Protein AF-A0AAW6YCK7-F1 (afdb_monomer_lite)

Radius of gyration: 13.73 Å; chains: 1; bounding box: 32×24×36 Å

Structure (mmCIF, N/CA/C/O backbone):
data_AF-A0AAW6YCK7-F1
#
_entry.id   AF-A0AAW6YCK7-F1
#
loop_
_atom_site.group_PDB
_atom_site.id
_atom_site.type_symbol
_atom_site.label_atom_id
_atom_site.label_alt_id
_atom_site.label_comp_id
_atom_site.label_asym_id
_atom_site.label_entity_id
_atom_site.label_seq_id
_atom_site.pdbx_PDB_ins_code
_atom_site.Cartn_x
_atom_site.Cartn_y
_atom_site.Cartn_z
_atom_site.occupancy
_atom_site.B_iso_or_equiv
_atom_site.auth_seq_id
_atom_site.auth_comp_id
_atom_site.auth_asym_id
_atom_site.auth_atom_id
_atom_site.pdbx_PDB_model_num
ATOM 1 N N . ARG A 1 1 ? 11.422 -15.352 13.768 1.00 85.06 1 ARG A N 1
ATOM 2 C CA . ARG A 1 1 ? 11.402 -14.064 13.028 1.00 85.06 1 ARG A CA 1
ATOM 3 C C . ARG A 1 1 ? 10.899 -14.376 11.630 1.00 85.06 1 ARG A C 1
ATOM 5 O O . ARG A 1 1 ? 11.269 -15.432 11.136 1.00 85.06 1 ARG A O 1
ATOM 12 N N . VAL A 1 2 ? 10.043 -13.533 11.062 1.00 94.62 2 VAL A N 1
ATOM 13 C CA . VAL A 1 2 ? 9.444 -13.746 9.736 1.00 94.62 2 VAL A CA 1
ATOM 14 C C . VAL A 1 2 ? 9.604 -12.481 8.901 1.00 94.62 2 VAL A C 1
ATOM 16 O O . VAL A 1 2 ? 9.524 -11.377 9.448 1.00 94.62 2 VAL A O 1
ATOM 19 N N . ASP A 1 3 ? 9.849 -12.644 7.605 1.00 94.62 3 ASP A N 1
ATOM 20 C CA . ASP A 1 3 ? 9.883 -11.535 6.651 1.00 94.62 3 ASP A CA 1
ATOM 21 C C . ASP A 1 3 ? 8.467 -11.002 6.381 1.00 94.62 3 ASP A C 1
ATOM 23 O O . ASP A 1 3 ? 7.479 -11.648 6.731 1.00 94.62 3 ASP A O 1
ATOM 27 N N . TYR A 1 4 ? 8.372 -9.810 5.781 1.00 95.31 4 TYR A N 1
ATOM 28 C CA . TYR A 1 4 ? 7.099 -9.137 5.472 1.00 95.31 4 TYR A CA 1
ATOM 29 C C . TYR A 1 4 ? 6.196 -8.940 6.702 1.00 95.31 4 TYR A C 1
ATOM 31 O O . TYR A 1 4 ? 4.982 -9.112 6.643 1.00 95.31 4 TYR A O 1
ATOM 39 N N . SER A 1 5 ? 6.802 -8.565 7.832 1.00 96.88 5 SER A N 1
ATOM 40 C CA . SER A 1 5 ? 6.102 -8.257 9.080 1.00 96.88 5 SER A CA 1
ATOM 41 C C . SER A 1 5 ? 6.480 -6.874 9.611 1.00 96.88 5 SER A C 1
ATOM 43 O O . SER A 1 5 ? 7.567 -6.359 9.344 1.00 96.88 5 SER A O 1
ATOM 45 N N . GLY A 1 6 ? 5.565 -6.250 10.353 1.00 95.19 6 GLY A N 1
ATOM 46 C CA . GLY A 1 6 ? 5.729 -4.908 10.904 1.00 95.19 6 GLY A CA 1
ATOM 47 C C . GLY A 1 6 ? 5.090 -4.787 12.283 1.00 95.19 6 GLY A C 1
ATOM 48 O O . GLY A 1 6 ? 4.245 -5.592 12.664 1.00 95.19 6 GLY A O 1
ATOM 49 N N . ARG A 1 7 ? 5.507 -3.776 13.048 1.00 96.56 7 ARG A N 1
ATOM 50 C CA . ARG A 1 7 ? 4.881 -3.416 14.326 1.00 96.56 7 ARG A CA 1
ATOM 51 C C . ARG A 1 7 ? 4.784 -1.904 14.447 1.00 96.56 7 ARG A C 1
ATOM 53 O O . ARG A 1 7 ? 5.693 -1.192 14.025 1.00 96.56 7 ARG A O 1
ATOM 60 N N . SER A 1 8 ? 3.712 -1.418 15.056 1.00 96.06 8 SER A N 1
ATOM 61 C CA . SER A 1 8 ? 3.533 0.003 15.344 1.00 96.06 8 SER A CA 1
ATOM 62 C C . S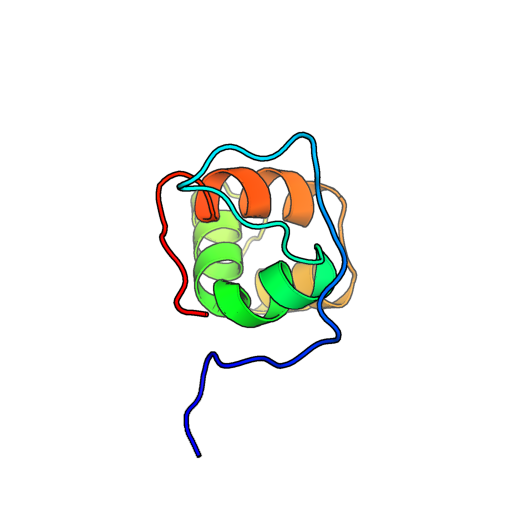ER A 1 8 ? 2.598 0.204 16.532 1.00 96.06 8 SER A C 1
ATOM 64 O O . SER A 1 8 ? 2.075 -0.762 17.087 1.00 96.06 8 SER A O 1
ATOM 66 N N . VAL A 1 9 ? 2.429 1.457 16.941 1.00 97.38 9 VAL A N 1
ATOM 67 C CA . VAL A 1 9 ? 1.477 1.845 17.983 1.00 97.38 9 VA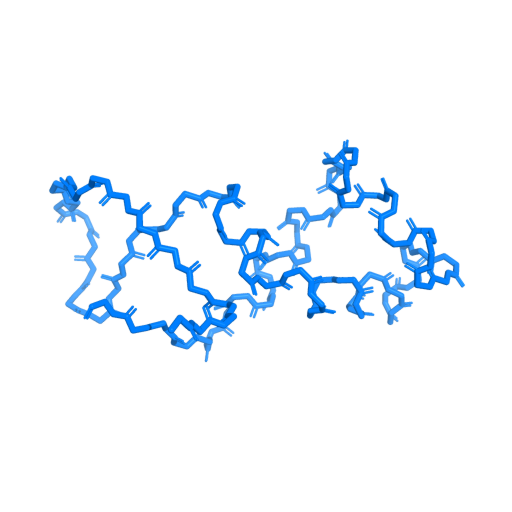L A CA 1
ATOM 68 C C . VAL A 1 9 ? 0.076 1.873 17.379 1.00 97.38 9 VAL A C 1
ATOM 70 O O . VAL A 1 9 ? -0.127 2.431 16.303 1.00 97.38 9 VAL A O 1
ATOM 73 N N . ILE A 1 10 ? -0.888 1.280 18.080 1.00 97.19 10 ILE A N 1
ATOM 74 C CA . ILE A 1 10 ? -2.298 1.309 17.688 1.00 97.19 10 ILE A CA 1
ATOM 75 C C . ILE A 1 10 ? -2.958 2.605 18.170 1.00 97.19 10 ILE A C 1
ATOM 77 O O . ILE A 1 10 ? -2.741 3.044 19.299 1.00 97.19 10 ILE A O 1
ATOM 81 N N . VAL A 1 11 ? -3.767 3.214 17.305 1.00 97.31 11 VAL A N 1
ATOM 82 C CA . VAL A 1 11 ? -4.538 4.435 17.587 1.00 97.31 11 VAL A CA 1
ATOM 83 C C . VAL A 1 11 ? -5.979 4.208 17.136 1.00 97.31 11 VAL A C 1
ATOM 85 O O . VAL A 1 11 ? -6.223 3.479 16.175 1.00 97.31 11 VAL A O 1
ATOM 88 N N . VAL A 1 12 ? -6.941 4.817 17.832 1.00 97.62 12 VAL A N 1
ATOM 89 C CA . VAL A 1 12 ? -8.364 4.704 17.490 1.00 97.62 12 VAL A CA 1
ATOM 90 C C . VAL A 1 12 ? -8.669 5.384 16.146 1.00 97.62 12 VAL A C 1
ATOM 92 O O . VAL A 1 12 ? -8.309 6.539 15.930 1.00 97.62 12 VAL A O 1
ATOM 95 N N . GLY A 1 13 ? -9.336 4.662 15.239 1.00 96.94 13 GLY A N 1
ATOM 96 C CA . GLY A 1 13 ? -9.771 5.149 13.923 1.00 96.94 13 GLY A CA 1
ATOM 97 C C . GLY A 1 13 ? -11.292 5.053 13.767 1.00 96.94 13 GLY A C 1
ATOM 98 O O . GLY A 1 13 ? -11.758 4.115 13.123 1.00 96.94 13 GLY A O 1
ATOM 99 N N . PRO A 1 14 ? -12.080 5.974 14.357 1.00 97.25 14 PRO A N 1
ATOM 100 C CA . PRO A 1 14 ? -13.544 5.861 14.456 1.00 97.25 14 PRO A CA 1
ATOM 101 C C . PRO A 1 14 ? -14.287 5.832 13.108 1.00 97.25 14 PRO A C 1
ATOM 103 O O . PRO A 1 14 ? -15.443 5.430 13.053 1.00 97.25 14 PRO A O 1
ATOM 106 N N . GLN A 1 15 ? -13.639 6.249 12.021 1.00 97.62 15 GLN A N 1
ATOM 107 C CA . GLN A 1 15 ? -14.181 6.273 10.662 1.00 97.62 15 GLN A CA 1
ATOM 108 C C . GLN A 1 15 ? -14.034 4.946 9.892 1.00 97.62 15 GLN A C 1
ATOM 110 O O . GLN A 1 15 ? -14.537 4.834 8.774 1.00 97.62 15 GLN A O 1
ATOM 115 N N . LEU A 1 16 ? -13.301 3.969 10.435 1.00 97.38 16 LEU A N 1
ATOM 116 C CA . LEU A 1 16 ? -13.024 2.695 9.765 1.00 97.38 16 LEU A CA 1
ATOM 117 C C . LEU A 1 16 ? -14.181 1.704 9.941 1.00 97.38 16 LEU A C 1
ATOM 119 O O . LEU A 1 16 ? -14.806 1.631 10.999 1.00 97.38 16 LEU A O 1
ATOM 123 N N . LYS A 1 17 ? -14.448 0.900 8.907 1.00 97.38 17 LYS A N 1
ATOM 124 C CA . LYS A 1 17 ? -15.392 -0.227 8.999 1.00 97.38 17 LYS A CA 1
ATOM 125 C C . LYS A 1 17 ? -14.752 -1.404 9.745 1.00 97.38 17 LYS A C 1
ATOM 127 O O . LYS A 1 17 ? -13.534 -1.514 9.802 1.00 97.38 17 LYS A O 1
ATOM 132 N N . LEU A 1 18 ? -15.572 -2.343 10.226 1.00 97.12 18 LEU A N 1
ATOM 133 C CA . LEU A 1 18 ? -15.111 -3.514 10.993 1.00 97.12 18 LEU A CA 1
ATOM 134 C C . LEU A 1 18 ? -14.034 -4.354 10.276 1.00 97.12 18 LEU A C 1
ATOM 136 O O . LEU A 1 18 ? -13.170 -4.927 10.923 1.00 97.12 18 LEU A O 1
ATOM 140 N N . HIS A 1 19 ? -14.081 -4.425 8.945 1.00 95.94 19 HIS A N 1
ATOM 141 C CA . HIS A 1 19 ? -13.137 -5.184 8.115 1.00 95.94 19 HIS A CA 1
ATOM 142 C C . HIS A 1 19 ? -11.948 -4.343 7.616 1.00 95.94 19 HIS A C 1
ATOM 144 O O . HIS A 1 19 ? -11.245 -4.763 6.700 1.00 95.94 19 HIS A O 1
ATOM 150 N N . GLN A 1 20 ? -11.755 -3.131 8.142 1.00 96.50 20 GLN A N 1
ATOM 151 C CA . GLN A 1 20 ? -10.714 -2.205 7.700 1.00 96.50 20 GLN A CA 1
ATOM 152 C C . GLN A 1 20 ? -9.746 -1.884 8.836 1.00 96.50 20 GLN A C 1
ATOM 154 O O . GLN A 1 20 ? -10.135 -1.748 9.994 1.00 96.50 20 GLN A O 1
ATOM 159 N N . CYS A 1 21 ? -8.484 -1.668 8.478 1.00 96.62 21 CYS A N 1
ATOM 160 C CA . CYS A 1 21 ? -7.472 -1.126 9.373 1.00 96.62 21 CYS A CA 1
ATOM 161 C C . CYS A 1 21 ? -6.678 -0.017 8.677 1.00 96.62 21 CYS A C 1
ATOM 163 O O . CYS A 1 21 ? -6.446 -0.064 7.469 1.00 96.62 21 CYS A O 1
ATOM 165 N N . GLY A 1 22 ? -6.232 0.974 9.447 1.00 95.81 22 GLY A N 1
ATOM 166 C CA . GLY A 1 22 ? -5.316 1.999 8.955 1.00 95.81 22 GLY A CA 1
ATOM 167 C C . GLY A 1 22 ? -3.870 1.514 9.021 1.00 95.81 22 GLY A C 1
ATOM 168 O O . GLY A 1 22 ? -3.416 1.082 10.078 1.00 95.81 22 GLY A O 1
ATOM 169 N N . LEU A 1 23 ? -3.135 1.633 7.915 1.00 96.06 23 LEU A N 1
ATOM 170 C CA . LEU A 1 23 ? -1.710 1.317 7.852 1.00 96.06 23 LEU A CA 1
ATOM 171 C C . LEU A 1 23 ? -0.916 2.557 7.400 1.00 96.06 23 LEU A C 1
ATOM 173 O O . LEU A 1 23 ? -1.253 3.156 6.376 1.00 96.06 23 LEU A O 1
ATOM 177 N N . PRO A 1 24 ? 0.147 2.967 8.117 1.00 96.19 24 PRO A N 1
ATOM 178 C CA . PRO A 1 24 ? 1.026 4.041 7.666 1.00 96.19 24 PRO A CA 1
ATOM 179 C C . PRO A 1 24 ? 1.614 3.757 6.278 1.00 96.19 24 PRO A C 1
ATOM 181 O O . PRO A 1 24 ? 2.170 2.683 6.048 1.00 96.19 24 PRO A O 1
ATOM 184 N N . LYS A 1 25 ? 1.566 4.745 5.372 1.00 94.31 25 LYS A N 1
ATOM 185 C CA . LYS A 1 25 ? 2.002 4.592 3.967 1.00 94.31 25 LYS A CA 1
ATOM 186 C C . LYS A 1 25 ? 3.424 4.043 3.819 1.00 94.31 25 LYS A C 1
ATOM 188 O O . LYS A 1 25 ? 3.674 3.208 2.960 1.00 94.31 25 LYS A O 1
ATOM 193 N N . GLN A 1 26 ? 4.354 4.479 4.671 1.00 93.88 26 GLN A N 1
ATOM 194 C CA . GLN A 1 26 ? 5.738 3.989 4.651 1.00 93.88 26 GLN A CA 1
ATOM 195 C C . GLN A 1 26 ? 5.840 2.507 5.032 1.00 93.88 26 GLN A C 1
ATOM 197 O O . GLN A 1 26 ? 6.621 1.771 4.438 1.00 93.88 26 GLN A O 1
ATOM 202 N N . MET A 1 27 ? 5.031 2.059 5.995 1.00 95.94 27 MET A N 1
ATOM 203 C CA . MET A 1 27 ? 5.005 0.657 6.410 1.00 95.94 27 MET A CA 1
ATOM 204 C C . MET A 1 27 ? 4.371 -0.216 5.330 1.00 95.94 27 MET A C 1
ATOM 206 O O . MET A 1 27 ? 4.923 -1.259 4.999 1.00 95.94 27 MET A O 1
ATOM 210 N N . ALA A 1 28 ? 3.269 0.247 4.730 1.00 96.50 28 ALA A N 1
ATOM 211 C CA . ALA A 1 28 ? 2.667 -0.404 3.571 1.00 96.50 28 ALA A CA 1
ATOM 212 C C . ALA A 1 28 ? 3.689 -0.556 2.433 1.00 96.50 28 ALA A C 1
ATOM 214 O O . ALA A 1 28 ? 3.855 -1.643 1.889 1.00 96.50 28 ALA A O 1
ATOM 215 N N . LEU A 1 29 ? 4.449 0.497 2.124 1.00 96.19 29 LEU A N 1
ATOM 216 C CA . LEU A 1 29 ? 5.447 0.443 1.060 1.00 96.19 29 LEU A CA 1
ATOM 217 C C . LEU A 1 29 ? 6.544 -0.603 1.309 1.00 96.19 29 LEU A C 1
ATOM 219 O O . LEU A 1 29 ? 6.944 -1.286 0.370 1.00 96.19 29 LEU A O 1
ATOM 223 N N . GLU A 1 30 ? 7.024 -0.754 2.545 1.00 95.44 30 GLU A N 1
ATOM 224 C CA . GLU A 1 30 ? 8.035 -1.771 2.865 1.00 95.44 30 GLU A CA 1
ATOM 225 C C . GLU A 1 30 ? 7.459 -3.195 2.878 1.00 95.44 30 GLU A C 1
ATOM 227 O O . GLU A 1 30 ? 8.099 -4.108 2.357 1.00 95.44 30 GLU A O 1
ATOM 232 N N . LEU A 1 31 ? 6.238 -3.393 3.387 1.00 96.62 31 LEU A N 1
ATOM 233 C CA . LEU A 1 31 ? 5.575 -4.705 3.377 1.00 96.62 31 LEU A CA 1
ATOM 234 C C . LEU A 1 31 ? 5.264 -5.183 1.951 1.00 96.62 31 LEU A C 1
ATOM 236 O O . LEU A 1 31 ? 5.467 -6.352 1.629 1.00 96.62 31 LEU A O 1
ATOM 240 N N . PHE A 1 32 ? 4.829 -4.272 1.078 1.00 97.00 32 PHE A N 1
ATOM 241 C CA . PHE A 1 32 ? 4.419 -4.579 -0.295 1.00 97.00 32 PHE A CA 1
ATOM 242 C C . PHE A 1 32 ? 5.503 -4.286 -1.343 1.00 97.00 32 PHE A C 1
ATOM 244 O O . PHE A 1 32 ? 5.255 -4.372 -2.547 1.00 97.00 32 PHE A O 1
ATOM 251 N N . LYS A 1 33 ? 6.732 -3.987 -0.913 1.00 95.69 33 LYS A N 1
ATOM 252 C CA . LYS A 1 33 ? 7.860 -3.597 -1.770 1.00 95.69 33 LYS A CA 1
ATOM 253 C C . LYS A 1 33 ? 8.065 -4.463 -3.022 1.00 95.69 33 LYS A C 1
ATOM 255 O O . LYS A 1 33 ? 8.175 -3.880 -4.103 1.00 95.69 33 LYS A O 1
ATOM 260 N N . PRO A 1 34 ? 8.098 -5.813 -2.953 1.00 96.50 34 PRO A N 1
ATOM 261 C CA . PRO A 1 34 ? 8.284 -6.625 -4.157 1.00 96.50 34 PRO A CA 1
ATOM 262 C C . PRO A 1 34 ? 7.114 -6.498 -5.144 1.00 96.50 34 PRO A C 1
ATOM 264 O O . PRO A 1 34 ? 7.341 -6.461 -6.354 1.00 96.50 34 PRO A O 1
ATOM 267 N N . PHE A 1 35 ? 5.883 -6.372 -4.644 1.00 96.75 35 PHE A N 1
ATOM 268 C CA . PHE A 1 35 ? 4.680 -6.221 -5.465 1.00 96.75 35 PHE A CA 1
ATOM 269 C C . PHE A 1 35 ? 4.655 -4.862 -6.167 1.00 96.75 35 PHE A C 1
ATOM 271 O O . PHE A 1 35 ? 4.461 -4.798 -7.379 1.00 96.75 35 PHE A O 1
ATOM 278 N N . VAL A 1 36 ? 4.967 -3.789 -5.434 1.00 97.00 36 VAL A N 1
ATOM 279 C CA . VAL A 1 36 ? 5.077 -2.429 -5.982 1.00 97.00 36 VAL A CA 1
ATOM 280 C C . VAL A 1 36 ? 6.171 -2.357 -7.048 1.00 97.00 36 VAL A C 1
ATOM 282 O O . VAL A 1 36 ? 5.956 -1.814 -8.128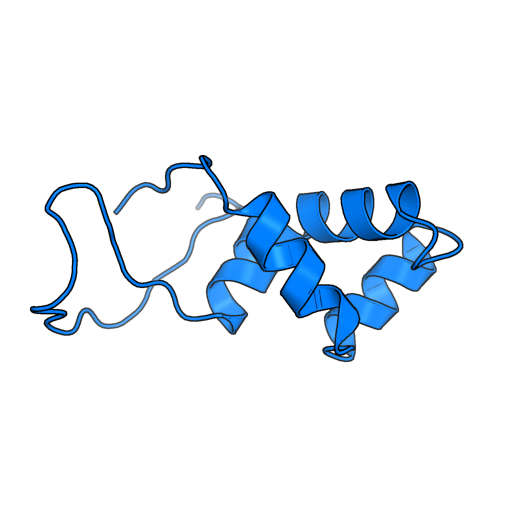 1.00 97.00 36 VAL A O 1
ATOM 285 N N . MET A 1 37 ? 7.343 -2.945 -6.789 1.00 97.06 37 MET A N 1
ATOM 286 C CA . MET A 1 37 ? 8.441 -2.967 -7.760 1.00 97.06 37 MET A CA 1
ATOM 287 C C . MET A 1 37 ? 8.077 -3.720 -9.040 1.00 97.06 37 MET A C 1
ATOM 289 O O . MET A 1 37 ? 8.424 -3.256 -10.125 1.00 97.06 37 MET A O 1
ATOM 293 N N . LYS A 1 38 ? 7.386 -4.859 -8.924 1.00 96.69 38 LYS A N 1
ATOM 294 C CA . LYS A 1 38 ? 6.887 -5.611 -10.080 1.00 96.69 38 LYS A CA 1
ATOM 295 C C . LYS A 1 38 ? 5.884 -4.773 -10.874 1.00 96.69 38 LYS A C 1
ATOM 297 O O . LYS A 1 38 ? 6.070 -4.579 -12.072 1.00 96.69 38 LYS A O 1
ATOM 302 N N . ARG A 1 39 ? 4.898 -4.186 -10.192 1.00 96.12 39 ARG A N 1
ATOM 303 C CA . ARG A 1 39 ? 3.841 -3.398 -10.832 1.00 96.12 39 ARG A CA 1
ATOM 304 C C . ARG A 1 39 ? 4.371 -2.138 -11.525 1.00 96.12 39 ARG A C 1
ATOM 306 O O . ARG A 1 39 ? 3.923 -1.814 -12.619 1.00 96.12 39 ARG A O 1
ATOM 313 N N . LEU A 1 40 ? 5.386 -1.478 -10.961 1.00 96.25 40 LEU A N 1
ATOM 314 C CA . LEU A 1 40 ? 6.077 -0.349 -11.605 1.00 96.25 40 LEU A CA 1
ATOM 315 C C . LEU A 1 40 ? 6.748 -0.726 -12.934 1.00 96.25 40 LEU A C 1
ATOM 317 O O . LEU A 1 40 ? 6.823 0.111 -13.835 1.00 96.25 40 LEU A O 1
ATOM 321 N N . VAL A 1 41 ? 7.266 -1.951 -13.049 1.00 96.75 41 VAL A N 1
ATOM 322 C CA . VAL A 1 41 ? 7.841 -2.453 -14.305 1.00 96.75 41 VAL A CA 1
ATOM 323 C C . VAL A 1 41 ? 6.726 -2.815 -15.286 1.00 96.75 41 VAL A C 1
ATOM 325 O O . VAL A 1 41 ? 6.796 -2.402 -16.439 1.00 96.75 41 VAL A O 1
ATOM 328 N N . ASP A 1 42 ? 5.671 -3.492 -14.825 1.00 96.19 42 ASP A N 1
ATOM 329 C CA . ASP A 1 42 ? 4.526 -3.884 -15.664 1.00 96.19 42 ASP A CA 1
ATOM 330 C C . ASP A 1 42 ? 3.822 -2.668 -16.299 1.00 96.19 42 ASP A C 1
ATOM 332 O O . ASP A 1 42 ? 3.393 -2.717 -17.451 1.00 96.19 42 ASP A O 1
ATOM 336 N N . LEU A 1 43 ? 3.739 -1.553 -15.566 1.00 95.06 43 LEU A N 1
ATOM 337 C CA . LEU A 1 43 ? 3.158 -0.288 -16.032 1.00 95.06 43 LEU A CA 1
ATOM 338 C C . LEU A 1 43 ? 4.139 0.586 -16.836 1.00 95.06 43 LEU A C 1
ATOM 340 O O . LEU A 1 43 ? 3.809 1.716 -17.192 1.00 95.06 43 LEU A O 1
ATOM 344 N N . ASN A 1 44 ? 5.353 0.100 -17.120 1.00 94.56 44 ASN A N 1
ATOM 345 C CA . ASN A 1 44 ? 6.426 0.843 -17.793 1.00 94.56 44 ASN A CA 1
ATOM 346 C C . ASN A 1 44 ? 6.849 2.152 -17.092 1.00 94.56 44 ASN A C 1
ATOM 348 O O . ASN A 1 44 ? 7.517 2.996 -17.692 1.00 94.56 44 ASN A O 1
ATOM 352 N N . HIS A 1 45 ? 6.531 2.326 -15.804 1.00 93.75 45 HIS A N 1
ATOM 353 C CA . HIS A 1 45 ? 7.058 3.435 -15.001 1.00 93.75 45 HIS A CA 1
ATOM 354 C C . HIS A 1 45 ? 8.552 3.261 -14.707 1.00 93.75 45 HIS A C 1
ATOM 356 O O . HIS A 1 45 ? 9.280 4.245 -14.561 1.00 93.75 45 HIS A O 1
ATOM 362 N N . ALA A 1 46 ? 9.020 2.012 -14.648 1.00 95.75 46 ALA A N 1
ATOM 363 C CA . ALA A 1 46 ? 10.421 1.660 -14.501 1.00 95.75 46 ALA A CA 1
ATOM 364 C C . ALA A 1 46 ? 10.883 0.750 -15.645 1.00 95.75 46 ALA A C 1
ATOM 366 O O . ALA A 1 46 ? 10.254 -0.255 -15.945 1.00 95.75 46 ALA A O 1
ATOM 367 N N . GLN A 1 47 ? 12.050 1.045 -16.224 1.00 93.69 47 GLN A N 1
ATOM 368 C CA . GLN A 1 47 ? 12.628 0.245 -17.316 1.00 93.69 47 GLN A CA 1
ATOM 369 C C . GLN A 1 47 ? 13.020 -1.184 -16.900 1.00 93.69 47 GLN A C 1
ATOM 371 O O . GLN A 1 47 ? 13.127 -2.071 -17.738 1.00 93.69 47 GLN A O 1
ATOM 376 N N . ASN A 1 48 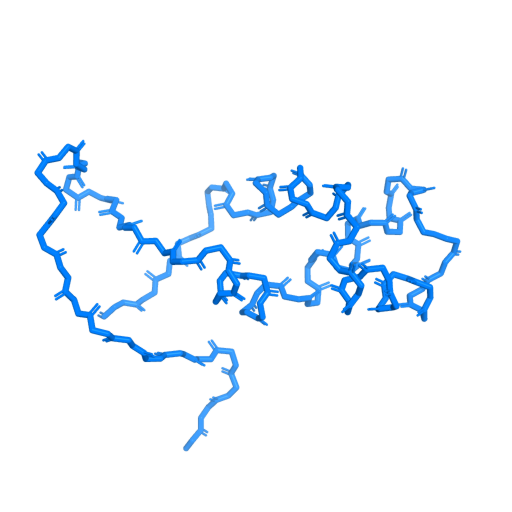? 13.330 -1.402 -15.620 1.00 94.81 48 ASN A N 1
ATOM 377 C CA . ASN A 1 48 ? 13.704 -2.703 -15.070 1.00 94.81 48 ASN A CA 1
ATOM 378 C C . ASN A 1 48 ? 13.577 -2.702 -13.540 1.00 94.81 48 ASN A C 1
ATOM 380 O O . ASN A 1 48 ? 13.429 -1.652 -12.908 1.00 94.81 48 ASN A O 1
ATOM 384 N N . ILE A 1 49 ? 13.726 -3.883 -12.934 1.00 95.19 49 ILE A N 1
ATOM 385 C CA . ILE A 1 49 ? 13.569 -4.075 -11.487 1.00 95.19 49 ILE A CA 1
ATOM 386 C C . ILE A 1 49 ? 14.571 -3.260 -10.648 1.00 95.19 49 ILE A C 1
ATOM 388 O O . ILE A 1 49 ? 14.235 -2.784 -9.564 1.00 95.19 49 ILE A O 1
ATOM 392 N N . LYS A 1 50 ? 15.797 -3.037 -11.149 1.00 95.94 50 LYS A N 1
ATOM 393 C CA . LYS A 1 50 ? 16.811 -2.219 -10.456 1.00 95.94 50 LYS A CA 1
ATOM 394 C C . LYS A 1 50 ? 16.405 -0.745 -10.431 1.00 95.94 50 LYS A C 1
ATOM 396 O O . LYS A 1 50 ? 16.592 -0.077 -9.416 1.00 95.94 50 LYS A O 1
ATOM 401 N N . SER A 1 51 ? 15.847 -0.244 -11.532 1.00 95.94 51 SER A N 1
ATOM 402 C CA . SER A 1 51 ? 15.303 1.112 -11.613 1.00 95.94 51 SER A CA 1
ATOM 403 C C . SER A 1 51 ? 14.081 1.269 -10.705 1.00 95.94 51 SER A C 1
ATOM 405 O O . SER A 1 51 ? 14.027 2.218 -9.925 1.00 95.94 51 SER A O 1
ATOM 407 N N . ALA A 1 52 ? 13.172 0.285 -10.703 1.00 96.44 52 ALA A N 1
ATOM 408 C CA . ALA A 1 52 ? 12.004 0.269 -9.821 1.00 96.44 52 ALA A CA 1
ATOM 409 C C . ALA A 1 52 ? 12.409 0.343 -8.341 1.00 96.44 52 ALA A C 1
ATOM 411 O O . ALA A 1 52 ? 11.882 1.169 -7.598 1.00 96.44 52 ALA A O 1
ATOM 412 N N . LYS A 1 53 ? 13.426 -0.431 -7.930 1.00 96.19 53 LYS A N 1
ATOM 413 C CA . LYS A 1 53 ? 13.986 -0.362 -6.570 1.00 96.19 53 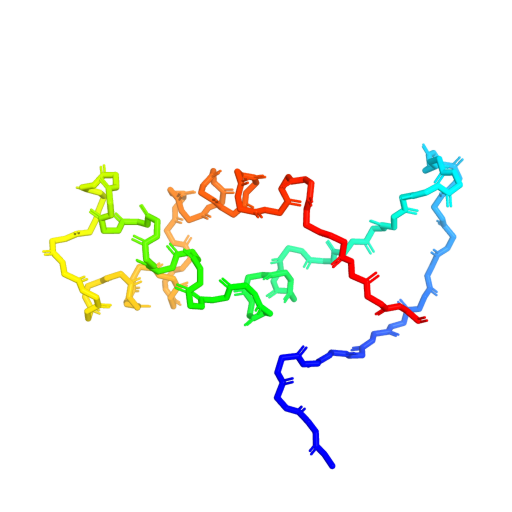LYS A CA 1
ATOM 414 C C . LYS A 1 53 ? 14.433 1.059 -6.204 1.00 96.19 53 LYS A C 1
ATOM 416 O O . LYS A 1 53 ? 14.057 1.566 -5.153 1.00 96.19 53 LYS A O 1
ATOM 421 N N . ARG A 1 54 ? 15.176 1.729 -7.095 1.00 96.12 54 ARG A N 1
ATOM 422 C CA . ARG A 1 54 ? 15.626 3.119 -6.885 1.00 96.12 54 ARG A CA 1
ATOM 423 C C . ARG A 1 54 ? 14.464 4.112 -6.834 1.00 9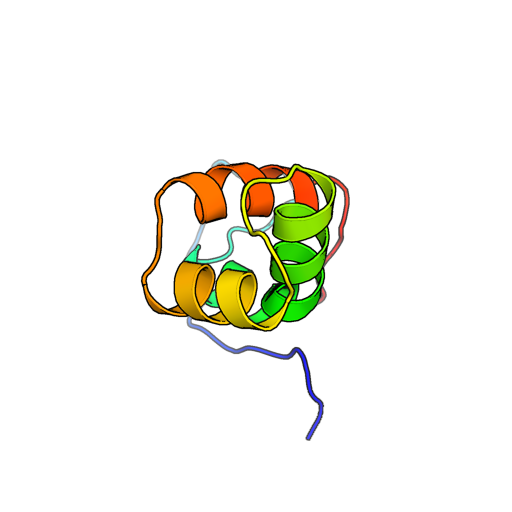6.12 54 ARG A C 1
ATOM 425 O O . ARG A 1 54 ? 14.560 5.109 -6.126 1.00 96.12 54 ARG A O 1
ATOM 432 N N . MET A 1 55 ? 13.395 3.889 -7.600 1.00 95.25 55 MET A N 1
ATOM 433 C CA . MET A 1 55 ? 12.202 4.745 -7.561 1.00 95.25 55 MET A CA 1
ATOM 434 C C . MET A 1 55 ? 11.479 4.639 -6.220 1.00 95.25 55 MET A C 1
ATOM 436 O O . MET A 1 55 ? 11.103 5.671 -5.664 1.00 95.25 55 MET A O 1
ATOM 440 N N . VAL A 1 56 ? 11.352 3.417 -5.693 1.00 95.62 56 VAL A N 1
ATOM 441 C CA . VAL A 1 56 ? 10.772 3.146 -4.371 1.00 95.62 56 VAL A CA 1
ATOM 442 C C . VAL A 1 56 ? 11.616 3.781 -3.262 1.00 95.62 56 VAL A C 1
ATOM 444 O O . VAL A 1 56 ? 11.078 4.520 -2.447 1.00 95.62 56 VAL A O 1
ATOM 447 N N . GLU A 1 57 ? 12.940 3.592 -3.276 1.00 94.12 57 GLU A N 1
ATOM 448 C CA . GLU A 1 57 ? 13.862 4.187 -2.286 1.00 94.12 57 GLU A CA 1
ATOM 449 C C . GLU A 1 57 ? 13.859 5.725 -2.296 1.00 94.12 57 GLU A C 1
ATOM 451 O O . GLU A 1 57 ? 14.131 6.360 -1.281 1.00 94.12 57 GLU A O 1
ATOM 456 N N . ARG A 1 58 ? 13.550 6.337 -3.446 1.00 95.25 58 ARG A N 1
ATOM 457 C CA . ARG A 1 58 ? 13.443 7.796 -3.606 1.00 95.25 58 ARG A CA 1
ATOM 458 C C . ARG A 1 58 ? 12.027 8.333 -3.397 1.00 95.25 58 ARG A C 1
ATOM 460 O O . ARG A 1 58 ? 11.822 9.521 -3.632 1.00 95.25 58 ARG A O 1
ATOM 467 N N . PHE A 1 59 ? 11.065 7.488 -3.020 1.00 93.06 59 PHE A N 1
ATOM 468 C CA . PHE A 1 59 ? 9.662 7.866 -2.811 1.00 93.06 59 PHE A CA 1
ATOM 469 C C . PHE A 1 59 ? 9.071 8.674 -3.978 1.00 93.06 59 PHE A C 1
ATOM 471 O O . PHE A 1 59 ? 8.407 9.695 -3.784 1.00 93.06 59 PHE A O 1
ATOM 478 N N . ARG A 1 60 ? 9.354 8.245 -5.216 1.00 94.19 60 ARG A N 1
ATOM 479 C CA . ARG A 1 60 ? 8.817 8.908 -6.413 1.00 94.19 60 ARG A CA 1
ATOM 480 C C . ARG A 1 60 ? 7.278 8.923 -6.369 1.00 94.19 60 ARG A C 1
ATOM 482 O O . ARG A 1 60 ? 6.707 7.921 -5.953 1.00 94.19 60 ARG A O 1
ATOM 489 N N . PRO A 1 61 ? 6.601 9.992 -6.828 1.00 94.56 61 PRO A N 1
ATOM 490 C CA . PRO A 1 61 ? 5.144 10.113 -6.717 1.00 94.56 61 PRO A CA 1
ATOM 491 C C . PRO A 1 61 ? 4.361 8.910 -7.261 1.00 94.56 61 PRO A C 1
ATOM 493 O O . PRO A 1 61 ? 3.449 8.436 -6.597 1.00 94.56 61 PRO A O 1
ATOM 496 N N . GLN A 1 62 ? 4.804 8.348 -8.391 1.00 92.56 62 GLN A N 1
ATOM 497 C CA . GLN A 1 62 ? 4.170 7.200 -9.054 1.00 92.56 62 GLN A CA 1
ATOM 498 C C . GLN A 1 62 ? 4.106 5.945 -8.169 1.00 92.56 62 GLN A C 1
ATOM 500 O O . GLN A 1 62 ? 3.283 5.065 -8.383 1.00 92.56 62 GLN A O 1
ATOM 505 N N . VAL A 1 63 ? 4.994 5.838 -7.177 1.00 95.94 63 VAL A N 1
ATOM 506 C CA . VAL A 1 63 ? 5.028 4.710 -6.240 1.00 95.94 63 VAL A CA 1
ATOM 507 C C . VAL A 1 63 ? 3.758 4.671 -5.392 1.00 95.94 63 VAL A C 1
ATOM 509 O O . VAL A 1 63 ? 3.311 3.586 -5.036 1.00 95.94 63 VAL A O 1
ATOM 512 N N . TRP A 1 64 ? 3.177 5.829 -5.067 1.00 95.94 64 TRP A N 1
ATOM 513 C CA . TRP A 1 64 ? 1.995 5.909 -4.211 1.00 95.94 64 TRP A CA 1
ATOM 514 C C . TRP A 1 64 ? 0.733 5.444 -4.929 1.00 95.94 64 TRP A C 1
ATOM 516 O O . TRP A 1 64 ? -0.036 4.694 -4.336 1.00 95.94 64 TRP A O 1
ATOM 526 N N . ASP A 1 65 ? 0.582 5.809 -6.201 1.00 94.50 65 ASP A N 1
ATOM 527 C CA . ASP A 1 65 ? -0.546 5.375 -7.031 1.00 94.50 65 ASP A CA 1
ATOM 528 C C . ASP A 1 65 ? -0.507 3.850 -7.228 1.00 94.50 65 ASP A C 1
ATOM 530 O O . ASP A 1 65 ? -1.496 3.148 -7.027 1.00 94.50 65 ASP A O 1
ATOM 534 N N . VAL A 1 66 ? 0.684 3.314 -7.522 1.00 96.19 66 VAL A N 1
ATOM 535 C CA . VAL A 1 66 ? 0.900 1.864 -7.633 1.00 96.19 66 VAL A CA 1
ATOM 536 C C . VAL A 1 66 ? 0.673 1.151 -6.299 1.00 96.19 66 VAL A C 1
ATOM 538 O O . VAL A 1 66 ? 0.143 0.042 -6.276 1.00 96.19 66 VAL A O 1
ATOM 541 N N . LEU A 1 67 ? 1.075 1.753 -5.177 1.00 96.62 67 LEU A N 1
ATOM 542 C CA . LEU A 1 67 ? 0.855 1.164 -3.858 1.00 96.62 67 LEU A CA 1
ATOM 543 C C . LEU A 1 67 ? -0.640 1.035 -3.552 1.00 96.62 67 LEU A C 1
ATOM 545 O O . LEU A 1 67 ? -1.041 0.001 -3.031 1.00 96.62 67 LEU A O 1
ATOM 549 N N . GLU A 1 68 ? -1.449 2.042 -3.885 1.00 95.31 68 GLU A N 1
ATOM 550 C CA . GLU A 1 68 ? -2.903 2.015 -3.681 1.00 95.31 68 GLU A CA 1
ATOM 551 C C . GLU A 1 68 ? -3.582 0.905 -4.499 1.00 95.31 68 GLU A C 1
ATOM 553 O O . GLU A 1 68 ? -4.425 0.170 -3.979 1.00 95.31 68 GLU A O 1
ATOM 558 N N . GLU A 1 69 ? -3.140 0.701 -5.740 1.00 95.12 69 GLU A N 1
ATOM 559 C CA . GLU A 1 69 ? -3.597 -0.421 -6.564 1.00 95.12 69 GLU A CA 1
ATOM 560 C C . GLU A 1 69 ? -3.220 -1.772 -5.932 1.00 95.12 69 GLU A C 1
ATOM 562 O O . GLU A 1 69 ? -4.055 -2.665 -5.814 1.00 95.12 69 GLU A O 1
ATOM 567 N N . VAL A 1 70 ? -1.972 -1.914 -5.473 1.00 95.56 70 VAL A N 1
ATOM 568 C CA . VAL A 1 70 ? -1.451 -3.172 -4.915 1.00 95.56 70 VAL A CA 1
ATOM 569 C C . VAL A 1 70 ? -2.120 -3.557 -3.596 1.00 95.56 70 VAL A C 1
ATOM 571 O O . VAL A 1 70 ? -2.311 -4.743 -3.350 1.00 95.56 70 VAL A O 1
ATOM 574 N N . ILE A 1 71 ? -2.468 -2.600 -2.733 1.00 95.44 71 ILE A N 1
ATOM 575 C CA . ILE A 1 71 ? -3.116 -2.909 -1.444 1.00 95.44 71 ILE A CA 1
ATOM 576 C C . ILE A 1 71 ? -4.613 -3.205 -1.584 1.00 95.44 71 ILE A C 1
ATOM 578 O O . ILE A 1 71 ? -5.227 -3.718 -0.647 1.00 95.44 71 ILE A O 1
ATOM 582 N N . THR A 1 72 ? -5.215 -2.877 -2.728 1.00 94.50 72 THR A N 1
ATOM 583 C CA . THR A 1 72 ? -6.637 -3.131 -2.960 1.00 94.50 72 THR A CA 1
ATOM 584 C C . THR A 1 72 ? -6.898 -4.640 -2.920 1.00 94.50 72 THR A C 1
ATOM 586 O O . THR A 1 72 ? -6.193 -5.420 -3.555 1.00 94.50 72 THR A O 1
ATOM 589 N N . GLU A 1 73 ? -7.875 -5.048 -2.103 1.00 92.25 73 GLU A N 1
ATOM 590 C CA . GLU A 1 73 ? -8.262 -6.452 -1.865 1.00 92.25 73 GLU A CA 1
ATOM 591 C C . GLU A 1 73 ? -7.140 -7.386 -1.357 1.00 92.25 73 GLU A C 1
ATOM 593 O O . GLU A 1 73 ? -7.290 -8.606 -1.381 1.00 92.25 73 GLU A O 1
ATOM 598 N N . HIS A 1 74 ? -6.046 -6.837 -0.815 1.00 95.25 74 HIS A N 1
ATOM 599 C CA . HIS A 1 74 ? -4.970 -7.615 -0.191 1.00 95.25 74 HIS A CA 1
ATOM 600 C C . HIS A 1 74 ? -5.039 -7.517 1.343 1.00 95.25 74 HIS A C 1
ATOM 602 O O . HIS A 1 74 ? -4.579 -6.526 1.918 1.00 95.25 74 HIS A O 1
ATOM 608 N N . PRO A 1 75 ? -5.614 -8.520 2.037 1.00 96.19 75 PRO A N 1
ATOM 609 C CA . PRO A 1 75 ? -5.764 -8.471 3.486 1.00 96.19 75 PRO A CA 1
ATOM 610 C C . PRO A 1 75 ? -4.413 -8.558 4.207 1.00 96.19 75 PRO A C 1
ATOM 612 O O . PRO A 1 75 ? -3.469 -9.198 3.742 1.00 96.19 75 PRO A O 1
ATOM 615 N N . VAL A 1 76 ? -4.355 -7.950 5.392 1.00 96.75 76 VAL A N 1
ATOM 616 C CA . VAL A 1 76 ? -3.220 -8.025 6.322 1.00 96.75 76 VAL A CA 1
ATOM 617 C C . VAL A 1 76 ? -3.656 -8.670 7.636 1.00 96.75 76 VAL A C 1
ATOM 619 O O . VAL A 1 76 ? -4.837 -8.651 7.981 1.00 96.75 76 VAL A O 1
ATOM 622 N N . LEU A 1 77 ? -2.699 -9.239 8.369 1.00 96.69 77 LEU A N 1
ATOM 623 C CA . LEU A 1 77 ? -2.928 -9.822 9.692 1.00 96.69 77 LEU A CA 1
ATOM 624 C C . LEU A 1 77 ? -2.463 -8.840 10.774 1.00 96.69 77 LEU A C 1
ATOM 626 O O . LEU A 1 77 ? -1.358 -8.300 10.674 1.00 96.69 77 LEU A O 1
ATOM 630 N N . LEU A 1 78 ? -3.309 -8.629 11.785 1.00 94.06 78 LEU A N 1
ATOM 631 C CA . LEU A 1 78 ? -3.044 -7.811 12.973 1.00 94.06 78 LEU A CA 1
ATOM 632 C C . LEU A 1 78 ? -3.072 -8.668 14.238 1.00 94.06 78 LEU A C 1
ATOM 634 O O . LEU A 1 78 ? -3.919 -9.587 14.296 1.00 94.06 78 LEU A O 1
#

Organism: Neisseria subflava (NCBI:txid28449)

pLDDT: mean 95.64, std 1.68, range [85.06, 97.62]

Secondary structure (DSSP, 8-state):
--SS---------TTS-TT-----HHHHHHHTHHHHHHHHHHTTSSSSHHHHHHHHHTT-THHHHHHHHHHTT-----

InterPro domains:
  IPR000722 RNA polymerase, alpha subunit [PF00623] (1-47)
  IPR045867 DNA-directed RNA polymerase, subunit beta-prime [PTHR19376] (1-69)

Sequence (78 aa):
RVDYSGRSVIVVGPQLKLHQCGLPKQMALELFKPFVMKRLVDLNHAQNIKSAKRMVERFRPQVWDVLEEVITEHPVLL

Foldseek 3Di:
DDPLDDDDDDDDDPPDDPQDDDDDQLSLCRSCVVVLLVVCCVVVVAVDSVRSNVCSVVVPVVSSVSSVVSCVPPDDDD